Protein AF-A0A0A0ETJ8-F1 (afdb_monomer_lite)

Secondary structure (DSSP, 8-state):
----PPPHHHHHHHHHHHHHHH--SHHHHHHHHHHHHHHHHHHHH-TTS-HHHHHHHHHHHHHHHHHHHHHHHH-S---HHHHHHHHIIIIIS--HHHHHHHHH-HHHHHHHHHHHHHHHHHHT-

Radius of gyration: 15.46 Å; chains: 1; bounding box: 31×24×52 Å

Structure (mmCIF, N/CA/C/O backbone):
data_AF-A0A0A0ETJ8-F1
#
_entry.id   AF-A0A0A0ETJ8-F1
#
loop_
_atom_site.group_PDB
_atom_site.id
_atom_site.type_symbol
_atom_site.label_atom_id
_atom_site.label_alt_id
_atom_site.label_comp_id
_atom_site.label_asym_id
_atom_site.label_entity_id
_atom_site.label_seq_id
_atom_site.pdbx_PDB_ins_code
_atom_site.Cartn_x
_atom_site.Cartn_y
_atom_site.Cartn_z
_atom_site.occupancy
_atom_site.B_iso_or_equiv
_atom_site.auth_seq_id
_atom_site.auth_comp_id
_atom_site.auth_asym_id
_atom_site.auth_atom_id
_atom_site.pdbx_PDB_model_num
ATOM 1 N N . MET A 1 1 ? 12.815 13.905 -27.067 1.00 40.25 1 MET A N 1
ATOM 2 C CA . MET A 1 1 ? 12.578 13.018 -25.910 1.00 40.25 1 MET A CA 1
ATOM 3 C C . MET A 1 1 ? 11.619 11.946 -26.394 1.00 40.25 1 MET A C 1
ATOM 5 O O . MET A 1 1 ? 10.571 12.315 -26.896 1.00 40.25 1 MET A O 1
ATOM 9 N N . ARG A 1 2 ? 12.025 10.670 -26.421 1.00 44.12 2 ARG A N 1
ATOM 10 C CA . ARG A 1 2 ? 11.115 9.572 -26.788 1.00 44.12 2 ARG A CA 1
ATOM 11 C C . ARG A 1 2 ? 10.117 9.427 -25.643 1.00 44.12 2 ARG A C 1
ATOM 13 O O . ARG A 1 2 ? 10.572 9.253 -24.515 1.00 44.12 2 ARG A O 1
ATOM 20 N N . ASP A 1 3 ? 8.820 9.507 -25.930 1.00 49.66 3 ASP A N 1
ATOM 21 C CA . ASP A 1 3 ? 7.798 9.012 -25.009 1.00 49.66 3 ASP A CA 1
ATOM 22 C C . ASP A 1 3 ? 8.147 7.562 -24.696 1.00 49.66 3 ASP A C 1
ATOM 24 O O . ASP A 1 3 ? 8.236 6.710 -25.586 1.00 49.66 3 ASP A O 1
ATOM 28 N N . ARG A 1 4 ? 8.489 7.313 -23.437 1.00 60.16 4 ARG A N 1
ATOM 29 C CA . ARG A 1 4 ? 8.792 5.973 -22.968 1.00 60.16 4 ARG A CA 1
ATOM 30 C C . ARG A 1 4 ? 7.456 5.261 -22.831 1.00 60.16 4 ARG A C 1
ATOM 32 O O . ARG A 1 4 ? 6.638 5.660 -22.009 1.00 60.16 4 ARG A O 1
ATOM 39 N N . MET A 1 5 ? 7.221 4.271 -23.683 1.00 63.97 5 MET A N 1
ATOM 40 C CA . MET A 1 5 ? 6.029 3.441 -23.593 1.00 63.97 5 MET A CA 1
ATOM 41 C C . MET A 1 5 ? 6.151 2.588 -22.331 1.00 63.97 5 MET A C 1
ATOM 43 O O . MET A 1 5 ? 7.135 1.869 -22.172 1.00 63.97 5 MET A O 1
ATOM 47 N N . GLU A 1 6 ? 5.201 2.761 -21.421 1.00 76.44 6 GLU A N 1
ATOM 48 C CA . GLU A 1 6 ? 5.058 1.966 -20.204 1.00 76.44 6 GLU A CA 1
ATOM 49 C C . GLU A 1 6 ? 4.896 0.484 -20.565 1.00 76.44 6 GLU A C 1
ATOM 51 O O . GLU A 1 6 ? 4.178 0.163 -21.516 1.00 76.44 6 GLU A O 1
ATOM 56 N N . SER A 1 7 ? 5.582 -0.404 -19.841 1.00 85.88 7 SER A N 1
ATOM 57 C CA . SER A 1 7 ? 5.368 -1.847 -19.978 1.00 85.88 7 SER A CA 1
ATOM 58 C C . SER A 1 7 ? 3.936 -2.236 -19.600 1.00 85.88 7 SER A C 1
ATOM 60 O O . SER A 1 7 ? 3.330 -1.632 -18.712 1.00 85.88 7 SER A O 1
ATOM 62 N N . ASP A 1 8 ? 3.405 -3.273 -20.254 1.00 89.38 8 ASP A N 1
ATOM 63 C CA . ASP A 1 8 ? 2.070 -3.798 -19.944 1.00 89.38 8 ASP A CA 1
ATOM 64 C C . ASP A 1 8 ? 1.963 -4.215 -18.465 1.00 89.38 8 ASP A C 1
ATOM 66 O O . ASP A 1 8 ? 0.946 -3.942 -17.829 1.00 89.38 8 ASP A O 1
ATOM 70 N N . ASP A 1 9 ? 3.046 -4.745 -17.885 1.00 87.69 9 ASP A N 1
ATOM 71 C CA . ASP A 1 9 ? 3.121 -5.105 -16.464 1.00 87.69 9 ASP A CA 1
ATOM 72 C C . ASP A 1 9 ? 2.998 -3.883 -15.541 1.00 87.69 9 ASP A C 1
ATOM 74 O O . ASP A 1 9 ? 2.258 -3.905 -14.556 1.00 87.69 9 ASP A O 1
ATOM 78 N N . LEU A 1 10 ? 3.704 -2.784 -15.839 1.00 90.75 10 LEU A N 1
ATOM 79 C CA . LEU A 1 10 ? 3.611 -1.567 -15.029 1.00 90.75 10 LEU A CA 1
ATOM 80 C C . LEU A 1 10 ? 2.209 -0.948 -15.122 1.00 90.75 10 LEU A C 1
ATOM 82 O O . LEU A 1 10 ? 1.682 -0.458 -14.117 1.00 90.75 10 LEU A O 1
ATOM 86 N N . LYS A 1 11 ? 1.593 -1.005 -16.305 1.00 92.88 11 LYS A N 1
ATOM 87 C CA . LYS A 1 11 ? 0.212 -0.569 -16.501 1.00 92.88 11 LYS A CA 1
ATOM 88 C C . LYS A 1 11 ? -0.766 -1.424 -15.692 1.00 92.88 11 LYS A C 1
ATOM 90 O O . LYS A 1 11 ? -1.602 -0.863 -14.990 1.00 92.88 11 LYS A O 1
ATOM 95 N N . GLU A 1 12 ? -0.622 -2.748 -15.720 1.00 93.25 12 GLU A N 1
ATOM 96 C CA . GLU A 1 12 ? -1.441 -3.665 -14.920 1.00 93.25 12 GLU A CA 1
ATOM 97 C C . GLU A 1 12 ? -1.308 -3.369 -13.420 1.00 93.25 12 GLU A C 1
ATOM 99 O O . GLU A 1 12 ? -2.309 -3.243 -12.714 1.00 93.25 12 GLU A O 1
ATOM 104 N N . ILE A 1 13 ? -0.079 -3.179 -12.930 1.00 91.31 13 ILE A N 1
ATOM 105 C CA . ILE A 1 13 ? 0.171 -2.814 -11.531 1.00 91.31 13 ILE A CA 1
ATOM 106 C C . ILE A 1 13 ? -0.544 -1.506 -11.180 1.00 91.31 13 ILE A C 1
ATOM 108 O O . ILE A 1 13 ? -1.164 -1.413 -10.116 1.00 91.31 13 ILE A O 1
ATOM 112 N N . ARG A 1 14 ? -0.483 -0.496 -12.060 1.00 94.00 14 ARG A N 1
ATOM 113 C CA . ARG A 1 14 ? -1.202 0.767 -11.856 1.00 94.00 14 ARG A CA 1
ATOM 114 C C . ARG A 1 14 ? -2.702 0.549 -11.754 1.00 94.00 14 ARG A C 1
ATOM 116 O O . ARG A 1 14 ? -3.297 1.004 -10.777 1.00 94.00 14 ARG A O 1
ATOM 123 N N . ASP A 1 15 ? -3.278 -0.159 -12.714 1.00 94.44 15 ASP A N 1
ATOM 124 C CA . ASP A 1 15 ? -4.716 -0.398 -12.785 1.00 94.44 15 ASP A CA 1
ATOM 125 C C . ASP A 1 15 ? -5.217 -1.148 -11.538 1.00 94.44 15 ASP A C 1
ATOM 127 O O . ASP A 1 15 ? -6.220 -0.751 -10.942 1.00 94.44 15 ASP A O 1
ATOM 131 N N . LEU A 1 16 ? -4.480 -2.164 -11.074 1.00 93.25 16 LEU A N 1
ATOM 132 C CA . LEU A 1 16 ? -4.816 -2.927 -9.866 1.00 93.25 16 LEU A CA 1
ATOM 133 C C . LEU A 1 16 ? -4.793 -2.063 -8.602 1.00 93.25 16 LEU A C 1
ATOM 135 O O . LEU A 1 16 ? -5.702 -2.139 -7.770 1.00 93.25 16 LEU A O 1
ATOM 139 N N . PHE A 1 17 ? -3.772 -1.219 -8.442 1.00 92.25 17 PHE A N 1
ATOM 140 C CA . PHE A 1 17 ? -3.726 -0.333 -7.286 1.00 92.25 17 PHE A CA 1
ATOM 141 C C . PHE A 1 17 ? -4.809 0.755 -7.333 1.00 92.25 17 PHE A C 1
ATOM 143 O O . PHE A 1 17 ? -5.415 1.053 -6.302 1.00 92.25 17 PHE A O 1
ATOM 150 N N . GLU A 1 18 ? -5.079 1.335 -8.505 1.00 93.62 18 GLU A N 1
ATOM 151 C CA . GLU A 1 18 ? -6.158 2.313 -8.671 1.00 93.62 18 GLU A CA 1
ATOM 152 C C . GLU A 1 18 ? -7.528 1.696 -8.394 1.00 93.62 18 GLU A C 1
ATOM 154 O O . GLU A 1 18 ? -8.369 2.320 -7.743 1.00 93.62 18 GLU A O 1
ATOM 159 N N . GLN A 1 19 ? -7.755 0.464 -8.853 1.00 92.44 19 GLN A N 1
ATOM 160 C CA . GLN A 1 19 ? -8.966 -0.283 -8.543 1.00 92.44 19 GLN A CA 1
ATOM 161 C C . GLN A 1 19 ? -9.113 -0.447 -7.031 1.00 92.44 19 GLN A C 1
ATOM 163 O O . GLN A 1 19 ? -10.140 -0.066 -6.474 1.00 92.44 19 GLN A O 1
ATOM 168 N N . ALA A 1 20 ? -8.065 -0.921 -6.354 1.00 91.31 20 ALA A N 1
ATOM 169 C CA . ALA A 1 20 ? -8.081 -1.074 -4.907 1.00 91.31 20 ALA A CA 1
ATOM 170 C C . ALA A 1 20 ? -8.349 0.253 -4.174 1.00 91.31 20 ALA A C 1
ATOM 172 O O . ALA A 1 20 ? -8.990 0.277 -3.121 1.00 91.31 20 ALA A O 1
ATOM 173 N N . GLU A 1 21 ? -7.895 1.387 -4.709 1.00 89.94 21 GLU A N 1
ATOM 174 C CA . GLU A 1 21 ? -8.173 2.692 -4.114 1.00 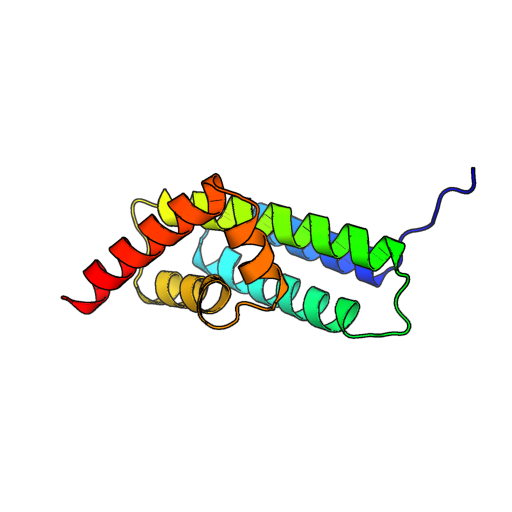89.94 21 GLU A CA 1
ATOM 175 C C . GLU A 1 21 ? -9.650 3.064 -4.144 1.00 89.94 21 GLU A C 1
ATOM 177 O O . GLU A 1 21 ? -10.158 3.586 -3.148 1.00 89.94 21 GLU A O 1
ATOM 182 N N . ARG A 1 22 ? -10.319 2.771 -5.261 1.00 91.50 22 ARG A N 1
ATOM 183 C CA . ARG A 1 22 ? -11.731 3.096 -5.494 1.00 91.50 22 ARG A CA 1
ATOM 184 C C . ARG A 1 22 ? -12.679 2.277 -4.623 1.00 91.50 22 ARG A C 1
ATOM 186 O O . ARG A 1 22 ? -13.798 2.718 -4.391 1.00 91.50 22 ARG A O 1
ATOM 193 N N . GLU A 1 23 ? -12.236 1.127 -4.122 1.00 92.44 23 GLU A N 1
ATOM 194 C CA . GLU A 1 23 ? -13.040 0.306 -3.217 1.00 92.44 23 GLU A CA 1
ATOM 195 C C . GLU A 1 23 ? -13.276 1.025 -1.881 1.00 92.44 23 GLU A C 1
ATOM 197 O O . GLU A 1 23 ? -12.332 1.391 -1.183 1.00 92.44 23 GLU A O 1
ATOM 202 N N . GLU A 1 24 ? -14.531 1.227 -1.489 1.00 87.38 24 GLU A N 1
ATOM 203 C CA . GLU A 1 24 ? -14.873 1.815 -0.183 1.00 87.38 24 GLU A CA 1
ATOM 204 C C . GLU A 1 24 ? -14.953 0.752 0.920 1.00 87.38 24 GLU A C 1
ATOM 206 O O . GLU A 1 24 ? -14.656 1.024 2.088 1.00 87.38 24 GLU A O 1
ATOM 211 N N . ASP A 1 25 ? -15.326 -0.473 0.544 1.00 87.75 25 ASP A N 1
ATOM 212 C CA . ASP A 1 25 ? -15.380 -1.614 1.447 1.00 87.75 25 ASP A CA 1
ATOM 213 C C . ASP A 1 25 ? -13.958 -2.097 1.767 1.00 87.75 25 ASP A C 1
ATOM 215 O O . ASP A 1 25 ? -13.165 -2.429 0.883 1.00 87.75 25 ASP A O 1
ATOM 219 N N . LEU A 1 26 ? -13.622 -2.130 3.058 1.00 85.19 26 LEU A N 1
ATOM 220 C CA . LEU A 1 26 ? -12.278 -2.461 3.526 1.00 85.19 26 LEU A CA 1
ATOM 221 C C . LEU A 1 26 ? -11.912 -3.934 3.311 1.00 85.19 26 LEU A C 1
ATOM 223 O O . LEU A 1 26 ? -10.722 -4.222 3.199 1.00 85.19 26 LEU A O 1
ATOM 227 N N . ASP A 1 27 ? -12.876 -4.850 3.232 1.00 86.94 27 ASP A N 1
ATOM 228 C CA . ASP A 1 27 ? -12.625 -6.258 2.916 1.00 86.94 27 ASP A CA 1
ATOM 229 C C . ASP A 1 27 ? -12.358 -6.447 1.419 1.00 86.94 27 ASP A C 1
ATOM 231 O O . ASP A 1 27 ? -11.399 -7.125 1.038 1.00 86.94 27 ASP A O 1
ATOM 235 N N . VAL A 1 28 ? -13.141 -5.783 0.566 1.00 90.12 28 VAL A N 1
ATOM 236 C CA . VAL A 1 28 ? -12.942 -5.816 -0.894 1.00 90.12 28 VAL A CA 1
ATOM 237 C C . VAL A 1 28 ? -11.631 -5.127 -1.275 1.00 90.12 28 VAL A C 1
ATOM 239 O O . VAL A 1 28 ? -10.819 -5.693 -2.010 1.00 90.12 28 VAL A O 1
ATOM 242 N N . LYS A 1 29 ? -11.353 -3.958 -0.684 1.00 91.62 29 LYS A N 1
ATOM 243 C CA . LYS A 1 29 ? -10.078 -3.243 -0.834 1.00 91.62 29 LYS A CA 1
ATOM 244 C C . LYS A 1 29 ? -8.887 -4.114 -0.436 1.00 91.62 29 LYS A C 1
ATOM 246 O O . LYS A 1 29 ? -7.864 -4.102 -1.116 1.00 91.62 29 LYS A O 1
ATOM 251 N N . LEU A 1 30 ? -9.006 -4.879 0.652 1.00 88.69 30 LEU A N 1
ATOM 252 C CA . LEU A 1 30 ? -7.936 -5.761 1.117 1.00 88.69 30 LEU A CA 1
ATOM 253 C C . LEU A 1 30 ? -7.624 -6.855 0.089 1.00 88.69 30 LEU A C 1
ATOM 255 O O . LEU A 1 30 ? -6.452 -7.168 -0.125 1.00 88.69 30 LEU A O 1
ATOM 259 N N . ALA A 1 31 ? -8.654 -7.445 -0.520 1.00 88.94 31 ALA A N 1
ATOM 260 C CA . ALA A 1 31 ? -8.482 -8.440 -1.573 1.00 88.94 31 ALA A CA 1
ATOM 261 C C . ALA A 1 31 ? -7.793 -7.826 -2.803 1.00 88.94 31 ALA A C 1
ATOM 263 O O . ALA A 1 31 ? -6.752 -8.326 -3.216 1.00 88.94 31 ALA A O 1
ATOM 264 N N . ALA A 1 32 ? -8.280 -6.682 -3.290 1.00 90.69 32 ALA A N 1
ATOM 265 C CA . ALA A 1 32 ? -7.685 -5.991 -4.435 1.00 90.69 32 ALA A CA 1
ATOM 266 C C . ALA A 1 32 ? -6.217 -5.583 -4.188 1.00 90.69 32 ALA A C 1
ATOM 268 O O . ALA A 1 32 ? -5.358 -5.745 -5.054 1.00 90.69 32 ALA A O 1
ATOM 269 N N . LEU A 1 33 ? -5.886 -5.119 -2.976 1.00 90.19 33 LEU A N 1
ATOM 270 C CA . LEU A 1 33 ? -4.503 -4.799 -2.609 1.00 90.19 33 LEU A CA 1
ATOM 271 C C . LEU A 1 33 ? -3.591 -6.027 -2.581 1.00 90.19 33 LEU A C 1
ATOM 273 O O . LEU A 1 33 ? -2.406 -5.900 -2.881 1.00 90.19 33 LEU A O 1
ATOM 277 N N . ARG A 1 34 ? -4.100 -7.207 -2.208 1.00 88.38 34 ARG A N 1
ATOM 278 C CA . ARG A 1 34 ? -3.302 -8.444 -2.239 1.00 88.38 34 ARG A CA 1
ATOM 279 C C . ARG A 1 34 ? -2.881 -8.785 -3.659 1.00 88.38 34 ARG A C 1
ATOM 281 O O . ARG A 1 34 ? -1.712 -9.116 -3.855 1.00 88.38 34 ARG A O 1
ATOM 288 N N . ASP A 1 35 ? -3.798 -8.652 -4.607 1.00 88.94 35 ASP A N 1
ATOM 289 C CA . ASP A 1 35 ? -3.528 -8.916 -6.018 1.00 88.94 35 ASP A CA 1
ATOM 290 C C . ASP A 1 35 ? -2.512 -7.902 -6.558 1.00 88.94 35 ASP A C 1
ATOM 292 O O . ASP A 1 35 ? -1.457 -8.298 -7.052 1.00 88.94 35 ASP A O 1
ATOM 296 N N . ALA A 1 36 ? -2.736 -6.605 -6.311 1.00 90.38 36 ALA A N 1
ATOM 297 C CA . ALA A 1 36 ? -1.813 -5.537 -6.703 1.00 90.38 36 ALA A CA 1
ATOM 298 C C . ALA A 1 36 ? -0.388 -5.744 -6.153 1.00 90.38 36 ALA A C 1
ATOM 300 O O . ALA A 1 36 ? 0.599 -5.636 -6.883 1.00 90.38 36 ALA A O 1
ATOM 301 N N . ILE A 1 37 ? -0.262 -6.084 -4.864 1.00 88.50 37 ILE A N 1
ATOM 302 C CA . ILE A 1 37 ? 1.034 -6.334 -4.216 1.00 88.50 37 ILE A CA 1
ATOM 303 C C . ILE A 1 37 ? 1.696 -7.603 -4.768 1.00 88.50 37 ILE A C 1
ATOM 305 O O . ILE A 1 37 ? 2.920 -7.640 -4.898 1.00 88.50 37 ILE A O 1
ATOM 309 N N . SER A 1 38 ? 0.921 -8.640 -5.093 1.00 87.81 38 SER A N 1
ATOM 310 C CA . SER A 1 38 ? 1.442 -9.882 -5.671 1.00 87.81 38 SER A CA 1
ATOM 311 C C . SER A 1 38 ? 2.014 -9.658 -7.074 1.00 87.81 38 SER A C 1
ATOM 313 O O . SER A 1 38 ? 3.138 -10.090 -7.356 1.00 87.81 38 SER A O 1
ATOM 315 N N . THR A 1 39 ? 1.288 -8.934 -7.929 1.00 89.38 39 THR A N 1
ATOM 316 C CA . THR A 1 39 ? 1.755 -8.558 -9.272 1.00 89.38 39 THR A CA 1
ATOM 317 C C . THR A 1 39 ? 2.992 -7.664 -9.178 1.00 89.38 39 THR A C 1
ATOM 319 O O . THR A 1 39 ? 4.017 -7.960 -9.790 1.00 89.38 39 THR A O 1
ATOM 322 N N . PHE A 1 40 ? 2.971 -6.651 -8.303 1.00 89.75 40 PHE A N 1
ATOM 323 C CA . PHE A 1 40 ? 4.131 -5.799 -8.019 1.00 89.75 40 PHE A CA 1
ATOM 324 C C . PHE A 1 40 ? 5.369 -6.592 -7.567 1.00 89.75 40 PHE A C 1
ATOM 326 O O . PHE A 1 40 ? 6.483 -6.348 -8.039 1.00 89.75 40 PHE A O 1
ATOM 333 N N . ALA A 1 41 ? 5.201 -7.542 -6.644 1.00 86.81 41 ALA A N 1
ATOM 334 C CA . ALA A 1 41 ? 6.307 -8.348 -6.137 1.00 86.81 41 ALA A CA 1
ATOM 335 C C . ALA A 1 41 ? 6.920 -9.222 -7.239 1.00 86.81 41 ALA A C 1
ATOM 337 O O . ALA A 1 41 ? 8.140 -9.345 -7.304 1.00 86.81 41 ALA A O 1
ATOM 338 N N . SER A 1 42 ? 6.084 -9.784 -8.114 1.00 87.62 42 SER A N 1
ATOM 339 C CA . SER A 1 42 ? 6.534 -10.591 -9.253 1.00 87.62 42 SER A CA 1
ATOM 340 C C . SER A 1 42 ? 7.319 -9.736 -10.252 1.00 87.62 42 SER A C 1
ATOM 342 O O . SER A 1 42 ? 8.452 -10.072 -10.586 1.00 87.62 42 SER A O 1
ATOM 344 N N . PHE A 1 43 ? 6.776 -8.574 -10.624 1.00 88.19 43 PHE A N 1
ATOM 345 C CA . PHE A 1 43 ? 7.409 -7.633 -11.550 1.00 88.19 43 PHE A CA 1
ATOM 346 C C . PHE A 1 43 ? 8.755 -7.096 -11.048 1.00 88.19 43 PHE A C 1
ATOM 348 O O . PHE A 1 43 ? 9.719 -6.994 -11.804 1.00 88.19 43 PHE A O 1
ATOM 355 N N . THR A 1 44 ? 8.848 -6.758 -9.759 1.00 86.12 44 THR A N 1
ATOM 356 C CA . THR A 1 44 ? 10.081 -6.198 -9.178 1.00 86.12 44 THR A CA 1
ATOM 357 C C . THR A 1 44 ? 11.139 -7.242 -8.824 1.00 86.12 44 THR A C 1
ATOM 359 O O . THR A 1 44 ? 12.296 -6.872 -8.613 1.00 86.12 44 THR A O 1
ATOM 362 N N . ALA A 1 45 ? 10.764 -8.521 -8.742 1.00 86.06 45 ALA A N 1
ATOM 363 C CA . ALA A 1 45 ? 11.698 -9.630 -8.568 1.00 86.06 45 ALA A CA 1
ATOM 364 C C . ALA A 1 45 ? 12.315 -10.094 -9.896 1.00 86.06 45 ALA A C 1
ATOM 366 O O . ALA A 1 45 ? 13.388 -10.701 -9.885 1.00 86.06 45 ALA A O 1
ATOM 367 N N . ASP A 1 46 ? 11.663 -9.807 -11.024 1.00 86.06 46 ASP A N 1
ATOM 368 C CA . ASP A 1 46 ? 12.186 -10.113 -12.347 1.00 86.06 46 ASP A CA 1
ATOM 369 C C . ASP A 1 46 ? 13.341 -9.165 -12.708 1.00 86.06 46 ASP A C 1
ATOM 371 O O . ASP A 1 46 ? 13.184 -7.953 -12.852 1.00 86.06 46 ASP A O 1
ATOM 375 N N . SER A 1 47 ? 14.542 -9.731 -12.851 1.00 81.44 47 SER A N 1
ATOM 376 C CA . SER A 1 47 ? 15.751 -8.989 -13.214 1.00 81.44 47 SER A CA 1
ATOM 377 C C . SER A 1 47 ? 15.774 -8.528 -14.673 1.00 81.44 47 SER A C 1
ATOM 379 O O . SER A 1 47 ? 16.667 -7.766 -15.045 1.00 81.44 47 SER A O 1
ATOM 381 N N . SER A 1 48 ? 14.853 -9.022 -15.505 1.00 87.00 48 SER A N 1
ATOM 382 C CA . SER A 1 48 ? 14.668 -8.579 -16.889 1.00 87.00 48 SER A CA 1
ATOM 383 C C . SER A 1 48 ? 13.795 -7.326 -17.004 1.00 87.00 48 SER A C 1
ATOM 385 O O . SER A 1 48 ? 13.835 -6.657 -18.039 1.00 87.00 48 SER A O 1
ATOM 387 N N . SER A 1 49 ? 13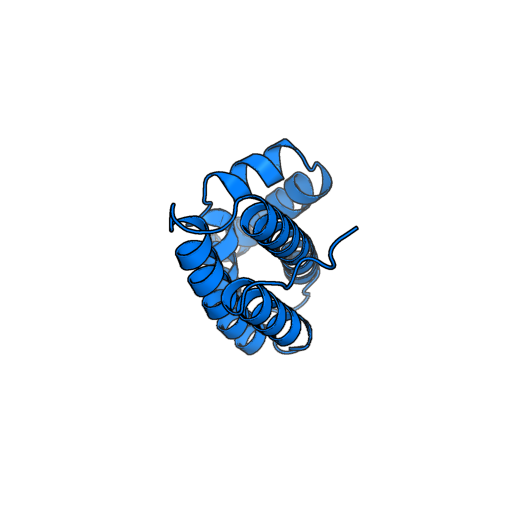.080 -6.964 -15.931 1.00 86.19 49 SER A N 1
ATOM 388 C CA . SER A 1 49 ? 12.266 -5.755 -15.859 1.00 86.19 49 SER A CA 1
ATOM 389 C C . SER A 1 49 ? 13.108 -4.492 -16.004 1.00 86.19 49 SER A C 1
ATOM 391 O O . SER A 1 49 ? 14.208 -4.360 -15.458 1.00 86.19 49 SER A O 1
ATOM 393 N N . ASP A 1 50 ? 12.555 -3.512 -16.711 1.00 90.44 50 ASP A N 1
ATOM 394 C CA . ASP A 1 50 ? 13.206 -2.226 -16.894 1.00 90.44 50 ASP A CA 1
ATOM 395 C C . ASP A 1 50 ? 13.344 -1.464 -15.559 1.00 90.44 50 ASP A C 1
ATOM 397 O O . ASP A 1 50 ? 12.380 -1.266 -14.818 1.00 90.44 50 ASP A O 1
ATOM 401 N N . ALA A 1 51 ? 14.551 -0.969 -15.269 1.00 88.38 51 ALA A N 1
ATOM 402 C CA . ALA A 1 51 ? 14.861 -0.317 -13.995 1.00 88.38 51 ALA A CA 1
ATOM 403 C C . ALA A 1 51 ? 14.041 0.959 -13.720 1.00 88.38 51 ALA A C 1
ATOM 405 O O . ALA A 1 51 ? 13.758 1.273 -12.562 1.00 88.38 51 ALA A O 1
ATOM 406 N N . GLY A 1 52 ? 13.672 1.709 -14.762 1.00 89.69 52 GLY A N 1
ATOM 407 C CA . GLY A 1 52 ? 12.833 2.896 -14.622 1.00 89.69 52 GLY A CA 1
ATOM 408 C C . GLY A 1 52 ? 11.373 2.536 -14.352 1.00 89.69 52 GLY A C 1
ATOM 409 O O . GLY A 1 52 ? 10.752 3.165 -13.499 1.00 89.69 52 GLY A O 1
ATOM 410 N N . ASP A 1 53 ? 10.856 1.479 -14.978 1.00 90.38 53 ASP A N 1
ATOM 411 C CA . ASP A 1 53 ? 9.493 1.007 -14.714 1.00 90.38 53 ASP A CA 1
ATOM 412 C C . ASP A 1 53 ? 9.394 0.403 -13.304 1.00 90.38 53 ASP A C 1
ATOM 414 O O . ASP A 1 53 ? 8.465 0.704 -12.555 1.00 90.38 53 ASP A O 1
ATOM 418 N N . VAL A 1 54 ? 10.421 -0.337 -12.871 1.00 88.94 54 VAL A N 1
ATOM 419 C CA . VAL A 1 54 ? 10.564 -0.817 -11.484 1.00 88.94 54 VAL A CA 1
ATOM 420 C C . VAL A 1 54 ? 10.573 0.342 -10.484 1.00 88.94 54 VAL A C 1
ATOM 422 O O . VAL A 1 54 ? 9.964 0.241 -9.416 1.00 88.94 54 VAL A O 1
ATOM 425 N N . ALA A 1 55 ? 11.246 1.453 -10.797 1.00 89.38 55 ALA A N 1
ATOM 426 C CA . ALA A 1 55 ? 11.248 2.631 -9.932 1.00 89.38 55 ALA A CA 1
ATOM 427 C C . ALA A 1 55 ? 9.854 3.277 -9.832 1.00 89.38 55 ALA A C 1
ATOM 429 O O . ALA A 1 55 ? 9.436 3.658 -8.737 1.00 89.38 55 ALA A O 1
ATOM 430 N N . ILE A 1 56 ? 9.111 3.357 -10.942 1.00 90.75 56 ILE A N 1
ATOM 431 C CA . ILE A 1 56 ? 7.731 3.866 -10.950 1.00 90.75 56 ILE A CA 1
ATOM 432 C C . ILE A 1 56 ? 6.816 2.944 -10.136 1.00 90.75 56 ILE A C 1
ATOM 434 O O . ILE A 1 56 ? 6.086 3.431 -9.273 1.00 90.75 56 ILE A O 1
ATOM 438 N N . ALA A 1 57 ? 6.903 1.627 -10.342 1.00 88.75 57 ALA A N 1
ATOM 439 C CA . ALA A 1 57 ? 6.127 0.640 -9.596 1.00 88.75 57 ALA A CA 1
ATOM 440 C C . ALA A 1 57 ? 6.360 0.757 -8.079 1.00 88.75 57 ALA A C 1
ATOM 442 O O . ALA A 1 57 ? 5.412 0.708 -7.298 1.00 88.75 57 ALA A O 1
ATOM 443 N N . LYS A 1 58 ? 7.615 0.963 -7.654 1.00 88.44 58 LYS A N 1
ATOM 444 C CA . LYS A 1 58 ? 7.978 1.164 -6.239 1.00 88.44 58 LYS A CA 1
ATOM 445 C C . LYS A 1 58 ? 7.350 2.427 -5.656 1.00 88.44 58 LYS A C 1
ATOM 447 O O . LYS A 1 58 ? 6.709 2.366 -4.612 1.00 88.44 58 LYS A O 1
ATOM 452 N N . ASN A 1 59 ? 7.459 3.553 -6.361 1.00 89.06 59 ASN A N 1
ATOM 453 C CA . ASN A 1 59 ? 6.839 4.811 -5.930 1.00 89.06 59 ASN A CA 1
ATOM 454 C C . ASN A 1 59 ? 5.313 4.694 -5.818 1.00 89.06 59 ASN A C 1
ATOM 456 O O . ASN A 1 59 ? 4.701 5.262 -4.908 1.00 89.06 59 ASN A O 1
ATOM 460 N N . LEU A 1 60 ? 4.698 3.953 -6.742 1.00 89.31 60 LEU A N 1
ATOM 461 C CA . LEU A 1 60 ? 3.272 3.681 -6.725 1.00 89.31 60 LEU A CA 1
ATOM 462 C C . LEU A 1 60 ? 2.895 2.860 -5.486 1.00 89.31 60 LEU A C 1
ATOM 464 O O . LEU A 1 60 ? 2.070 3.299 -4.686 1.00 89.31 60 LEU A O 1
ATOM 468 N N . HIS A 1 61 ? 3.563 1.725 -5.280 1.00 88.25 61 HIS A N 1
ATOM 469 C CA . HIS A 1 61 ? 3.384 0.870 -4.110 1.00 88.25 61 HIS A CA 1
ATOM 470 C C . HIS A 1 61 ? 3.545 1.651 -2.793 1.00 88.25 61 HIS A C 1
ATOM 472 O O . HIS A 1 61 ? 2.681 1.564 -1.919 1.00 88.25 61 HIS A O 1
ATOM 478 N N . ASP A 1 62 ? 4.585 2.478 -2.662 1.00 86.56 62 ASP A N 1
ATOM 479 C CA . ASP A 1 62 ? 4.814 3.305 -1.470 1.00 86.56 62 ASP A CA 1
ATOM 480 C C . ASP A 1 62 ? 3.697 4.326 -1.236 1.00 86.56 62 ASP A C 1
ATOM 482 O O . ASP A 1 62 ? 3.264 4.537 -0.099 1.00 86.56 62 ASP A O 1
ATOM 486 N N . THR A 1 63 ? 3.196 4.945 -2.306 1.00 88.19 63 THR A N 1
ATOM 487 C CA . THR A 1 63 ? 2.065 5.879 -2.227 1.00 88.19 63 THR A CA 1
ATOM 488 C C . THR A 1 63 ? 0.823 5.175 -1.689 1.00 88.19 63 THR A C 1
ATOM 490 O O . THR A 1 63 ? 0.173 5.681 -0.767 1.00 88.19 63 THR A O 1
ATOM 493 N N . TYR A 1 64 ? 0.515 3.988 -2.212 1.00 87.62 64 TYR A N 1
ATOM 494 C CA . TYR A 1 64 ? -0.636 3.209 -1.767 1.00 87.62 64 TYR A CA 1
ATOM 495 C C . TYR A 1 64 ? -0.485 2.690 -0.345 1.00 87.62 64 TYR A C 1
ATOM 497 O O . TYR A 1 64 ? -1.441 2.782 0.426 1.00 87.62 64 TYR A O 1
ATOM 505 N N . LEU A 1 65 ? 0.712 2.244 0.044 1.00 84.88 65 LEU A N 1
ATOM 506 C CA . LEU A 1 65 ? 1.002 1.857 1.422 1.00 84.88 65 LEU A CA 1
ATOM 507 C C . LEU A 1 65 ? 0.743 3.005 2.403 1.00 84.88 65 LEU A C 1
ATOM 509 O O . LEU A 1 65 ? 0.044 2.818 3.399 1.00 84.88 65 LEU A O 1
ATOM 513 N N . ARG A 1 66 ? 1.229 4.216 2.108 1.00 84.94 66 ARG A N 1
ATOM 514 C CA . ARG A 1 66 ? 0.973 5.386 2.966 1.00 84.94 66 ARG A CA 1
ATOM 515 C C . ARG A 1 66 ? -0.519 5.677 3.093 1.00 84.94 66 ARG A C 1
ATOM 517 O O . ARG A 1 66 ? -1.016 5.913 4.197 1.00 84.94 66 ARG A O 1
ATOM 524 N N . ARG A 1 67 ? -1.247 5.655 1.972 1.00 86.38 67 ARG A N 1
ATOM 525 C CA . ARG A 1 67 ? -2.693 5.921 1.956 1.00 86.38 67 ARG A CA 1
ATOM 526 C C . ARG A 1 67 ? -3.460 4.878 2.761 1.00 86.38 67 ARG A C 1
ATOM 528 O O . ARG A 1 67 ? -4.244 5.257 3.632 1.00 86.38 67 ARG A O 1
ATOM 535 N N . ILE A 1 68 ? -3.208 3.588 2.533 1.00 85.94 68 ILE A N 1
ATOM 536 C CA . ILE A 1 68 ? -3.956 2.529 3.213 1.00 85.94 68 ILE A CA 1
ATOM 537 C C . ILE A 1 68 ? -3.677 2.511 4.716 1.00 85.94 68 ILE A C 1
ATOM 539 O O . ILE A 1 68 ? -4.611 2.393 5.506 1.00 85.94 68 ILE A O 1
ATOM 543 N N . THR A 1 69 ? -2.432 2.731 5.148 1.00 83.62 69 THR A N 1
ATOM 544 C CA . THR A 1 69 ? -2.109 2.807 6.579 1.00 83.62 69 THR A CA 1
ATOM 545 C C . THR A 1 69 ? -2.820 3.981 7.257 1.00 83.62 69 THR A C 1
ATOM 547 O O . THR A 1 69 ? -3.378 3.807 8.345 1.00 83.62 69 THR A O 1
ATOM 550 N N . LYS A 1 70 ? -2.912 5.151 6.606 1.00 83.75 70 LYS A N 1
ATOM 551 C CA . LYS A 1 70 ? -3.710 6.288 7.112 1.00 83.75 70 LYS A CA 1
ATOM 552 C C . LYS A 1 70 ? -5.212 5.964 7.174 1.00 83.75 70 LYS A C 1
ATOM 554 O O . LYS A 1 70 ? -5.876 6.321 8.149 1.00 83.75 70 LYS A O 1
ATOM 559 N N . GLN A 1 71 ? -5.751 5.248 6.186 1.00 85.50 71 GLN A N 1
ATOM 560 C CA . GLN A 1 71 ? -7.161 4.835 6.172 1.00 85.50 71 GLN A CA 1
ATOM 561 C C . GLN A 1 71 ? -7.481 3.835 7.292 1.00 85.50 71 GLN A C 1
ATOM 563 O O . GLN A 1 71 ? -8.430 4.047 8.045 1.00 85.50 71 GLN A O 1
ATOM 568 N N . ILE A 1 72 ? -6.667 2.788 7.466 1.00 85.19 72 ILE A N 1
ATOM 569 C CA . ILE A 1 72 ? -6.870 1.767 8.508 1.00 85.19 72 ILE A CA 1
ATOM 570 C C . ILE A 1 72 ? -6.776 2.380 9.908 1.00 85.19 72 ILE A C 1
ATOM 572 O O . ILE A 1 72 ? -7.604 2.087 10.772 1.00 85.19 72 ILE A O 1
ATOM 576 N N . THR A 1 73 ? -5.783 3.240 10.150 1.00 81.94 73 THR A N 1
ATOM 577 C CA . THR A 1 73 ? -5.611 3.903 11.456 1.00 81.94 73 THR A CA 1
ATOM 578 C C . THR A 1 73 ? -6.769 4.848 11.780 1.00 81.94 73 THR A C 1
ATOM 580 O O . THR A 1 73 ? -7.151 4.959 12.942 1.00 81.94 73 THR A O 1
ATOM 583 N N . SER A 1 74 ? -7.391 5.450 10.762 1.00 84.00 74 SER A N 1
ATOM 584 C CA . SER A 1 74 ? -8.556 6.334 10.910 1.00 84.00 74 SER A CA 1
ATOM 585 C C . SER A 1 74 ? -9.905 5.591 10.927 1.00 84.00 74 SER A C 1
ATOM 587 O O . SER A 1 74 ? -10.933 6.176 11.279 1.00 84.00 74 SER A O 1
ATOM 589 N N . ALA A 1 75 ? -9.938 4.305 10.558 1.00 82.88 75 ALA A N 1
ATOM 590 C CA . ALA A 1 75 ? -11.170 3.528 10.449 1.00 82.88 75 ALA A CA 1
ATOM 591 C C . ALA A 1 75 ? -11.794 3.250 11.828 1.00 82.88 75 ALA A C 1
ATOM 593 O O . ALA A 1 75 ? -11.300 2.420 12.599 1.00 82.88 75 ALA A O 1
ATOM 594 N N . LYS A 1 76 ? -12.931 3.904 12.115 1.00 74.62 76 LYS A N 1
ATOM 595 C CA . LYS A 1 76 ? -13.672 3.783 13.389 1.00 74.62 76 LYS A CA 1
ATOM 596 C C . LYS A 1 76 ? -14.199 2.375 13.661 1.00 74.62 76 LYS A C 1
ATOM 598 O O . LYS A 1 76 ? -14.306 1.976 14.816 1.00 74.62 76 LYS A O 1
ATOM 603 N N . LYS A 1 77 ? -14.561 1.635 12.611 1.00 74.00 77 LYS A N 1
ATOM 604 C CA . LYS A 1 77 ? -15.085 0.269 12.696 1.00 74.00 77 LYS A CA 1
ATOM 605 C C . LYS A 1 77 ? -14.400 -0.584 11.640 1.00 74.00 77 LYS A C 1
ATOM 607 O O . LYS A 1 77 ? -14.360 -0.209 10.477 1.00 74.00 77 LYS A O 1
ATOM 612 N N . MET A 1 78 ? -13.841 -1.699 12.079 1.00 82.94 78 MET A N 1
ATOM 613 C CA . MET A 1 78 ? -13.206 -2.708 11.242 1.00 82.94 78 MET A CA 1
ATOM 614 C C . MET A 1 78 ? -13.318 -4.022 12.005 1.00 82.94 78 MET A C 1
ATOM 616 O O . MET A 1 78 ? -13.079 -4.035 13.216 1.00 82.94 78 MET A O 1
ATOM 620 N N . ASN A 1 79 ? -13.730 -5.093 11.332 1.00 83.12 79 ASN A N 1
ATOM 621 C CA . ASN A 1 79 ? -13.774 -6.398 11.976 1.00 83.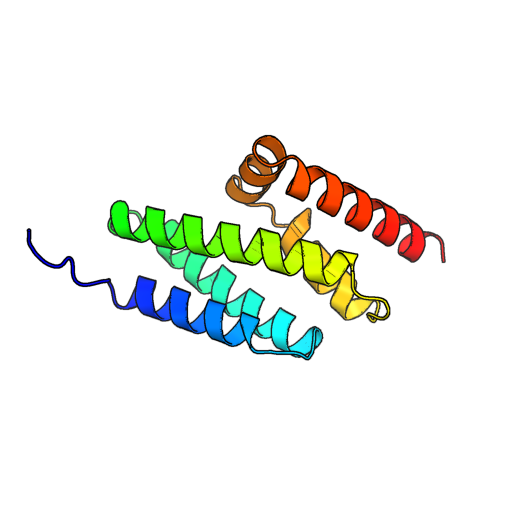12 79 ASN A CA 1
ATOM 622 C C . ASN A 1 79 ? -12.339 -6.930 12.165 1.00 83.12 79 ASN A C 1
ATOM 624 O O . ASN A 1 79 ? -11.409 -6.525 11.461 1.00 83.12 79 ASN A O 1
ATOM 628 N N . SER A 1 80 ? -12.145 -7.822 13.137 1.00 80.88 80 SER A N 1
ATOM 629 C CA . SER A 1 80 ? -10.808 -8.318 13.476 1.00 80.88 80 SER A CA 1
ATOM 630 C C . SER A 1 80 ? -10.138 -9.036 12.300 1.00 80.88 80 SER A C 1
ATOM 632 O O . SER A 1 80 ? -8.933 -8.908 12.124 1.00 80.88 80 SER A O 1
ATOM 634 N N . SER A 1 81 ? -10.904 -9.742 11.461 1.00 83.62 81 SER A N 1
ATOM 635 C CA . SER A 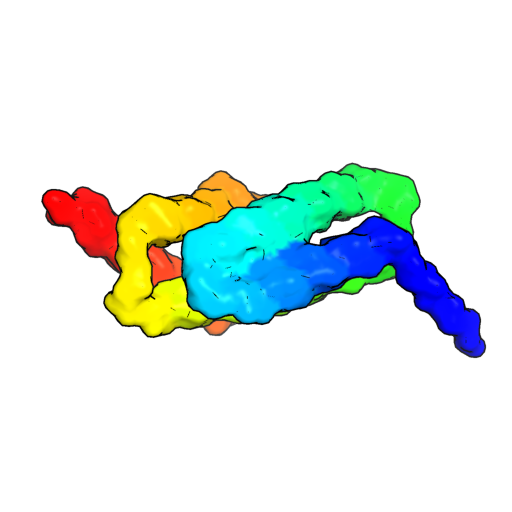1 81 ? -10.376 -10.484 10.307 1.00 83.62 81 S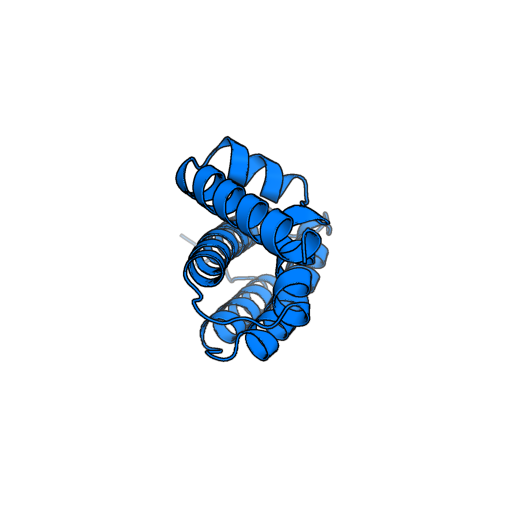ER A CA 1
ATOM 636 C C . SER A 1 81 ? -9.791 -9.549 9.243 1.00 83.62 81 SER A C 1
ATOM 638 O O . SER A 1 81 ? -8.639 -9.719 8.838 1.00 83.62 81 SER A O 1
ATOM 640 N N . THR A 1 82 ? -10.527 -8.497 8.870 1.00 84.50 82 THR A N 1
ATOM 641 C CA . THR A 1 82 ? -10.056 -7.420 7.985 1.00 84.50 82 THR A CA 1
ATOM 642 C C . THR A 1 82 ? -8.794 -6.778 8.546 1.00 84.50 82 THR A C 1
ATOM 644 O O . THR A 1 82 ? -7.804 -6.592 7.838 1.00 84.50 82 THR A O 1
ATOM 647 N N . PHE A 1 8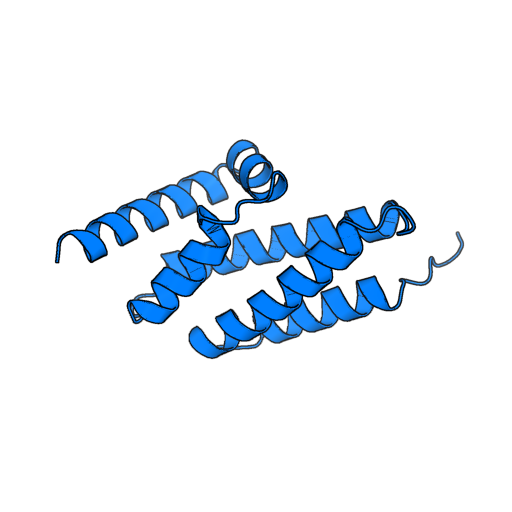3 ? -8.805 -6.474 9.847 1.00 84.25 83 PHE A N 1
ATOM 648 C CA . PHE A 1 83 ? -7.692 -5.826 10.529 1.00 84.25 83 PHE A CA 1
ATOM 649 C C . PHE A 1 83 ? -6.426 -6.688 10.513 1.00 84.25 83 PHE A C 1
ATOM 651 O O . PHE A 1 83 ? -5.363 -6.206 10.122 1.00 84.25 83 PHE A O 1
ATOM 658 N N . TYR A 1 84 ? -6.533 -7.978 10.850 1.00 82.50 84 TYR A N 1
ATOM 659 C CA . TYR A 1 84 ? -5.416 -8.919 10.735 1.00 82.50 84 TYR A CA 1
ATOM 660 C C . TYR A 1 84 ? -4.961 -9.106 9.288 1.00 82.50 84 TYR A C 1
ATOM 662 O O . TYR A 1 84 ? -3.765 -9.242 9.034 1.00 82.50 84 TYR A O 1
ATOM 670 N N . GLY A 1 85 ? -5.884 -9.050 8.330 1.00 84.88 85 GLY A N 1
ATOM 671 C CA . GLY A 1 85 ? -5.568 -9.051 6.910 1.00 84.88 85 GLY A CA 1
ATOM 672 C C . GLY A 1 85 ? -4.648 -7.895 6.521 1.00 84.88 85 GLY A C 1
ATOM 673 O O . GLY A 1 85 ? -3.590 -8.128 5.933 1.00 84.88 85 GLY A O 1
ATOM 674 N N . TYR A 1 86 ? -4.978 -6.674 6.929 1.00 85.31 86 TYR A N 1
ATOM 675 C CA . TYR A 1 86 ? -4.124 -5.509 6.701 1.00 85.31 86 TYR A CA 1
ATOM 676 C C . TYR A 1 86 ? -2.814 -5.554 7.490 1.00 85.31 86 TYR A C 1
ATOM 678 O O . TYR A 1 86 ? -1.763 -5.232 6.943 1.00 85.31 86 TYR A O 1
ATOM 686 N N . LEU A 1 87 ? -2.833 -6.013 8.744 1.00 80.25 87 LEU A N 1
ATOM 687 C CA . LEU A 1 87 ? -1.606 -6.235 9.515 1.00 80.25 87 LEU A CA 1
ATOM 688 C C . LEU A 1 87 ? -0.688 -7.254 8.834 1.00 80.25 87 LEU A C 1
ATOM 690 O O . LEU A 1 87 ? 0.524 -7.079 8.842 1.00 80.25 87 LEU A O 1
ATOM 694 N N . SER A 1 88 ? -1.230 -8.310 8.224 1.00 79.94 88 SER A N 1
ATOM 695 C CA . SER A 1 88 ? -0.425 -9.299 7.496 1.00 79.94 88 SER A CA 1
ATOM 696 C C . SER A 1 88 ? 0.304 -8.687 6.300 1.00 79.94 88 SER A C 1
ATOM 698 O O . SER A 1 88 ? 1.475 -8.999 6.077 1.00 79.94 88 SER A O 1
ATOM 700 N N . LEU A 1 89 ? -0.354 -7.758 5.600 1.00 77.38 89 LEU A N 1
ATOM 701 C CA . LEU A 1 89 ? 0.235 -7.005 4.497 1.00 77.38 89 LEU A CA 1
ATOM 702 C C . LEU A 1 89 ? 1.284 -5.997 4.977 1.00 77.38 89 LEU A C 1
ATOM 704 O O . LEU A 1 89 ? 2.338 -5.884 4.362 1.00 77.38 89 LEU A O 1
ATOM 708 N N . LEU A 1 90 ? 1.011 -5.288 6.076 1.00 74.69 90 LEU A N 1
ATOM 709 C CA . LEU A 1 90 ? 1.835 -4.168 6.540 1.00 74.69 90 LEU A CA 1
ATOM 710 C C . LEU A 1 90 ? 2.975 -4.576 7.491 1.00 74.69 90 LEU A C 1
ATOM 712 O O . LEU A 1 90 ? 4.054 -3.993 7.429 1.00 74.69 90 LEU A O 1
ATOM 716 N N . LEU A 1 91 ? 2.745 -5.544 8.387 1.00 64.56 91 LEU A N 1
ATOM 717 C CA . LEU A 1 91 ? 3.657 -5.900 9.487 1.00 64.56 91 LEU A CA 1
ATOM 718 C C . LEU A 1 91 ? 4.404 -7.218 9.288 1.00 64.56 91 LEU A C 1
ATOM 720 O O . LEU A 1 91 ? 5.534 -7.346 9.755 1.00 64.56 91 LEU A O 1
ATOM 724 N N . PHE A 1 92 ? 3.763 -8.222 8.676 1.00 56.72 92 PHE A N 1
ATOM 725 C CA . PHE A 1 92 ? 4.279 -9.602 8.668 1.00 56.72 92 PHE A CA 1
ATOM 726 C C . PHE A 1 92 ? 4.906 -10.023 7.335 1.00 56.72 92 PHE A C 1
ATOM 728 O O . PHE A 1 92 ? 5.803 -10.864 7.326 1.00 56.72 92 PHE A O 1
ATOM 735 N N . LYS A 1 93 ? 4.537 -9.364 6.231 1.00 57.06 93 LYS A N 1
ATOM 736 C CA . LYS A 1 93 ? 5.321 -9.351 4.988 1.00 57.06 93 LYS A CA 1
ATOM 737 C C . LYS A 1 93 ? 5.955 -7.978 4.713 1.00 57.06 93 LYS A C 1
ATOM 739 O O . LYS A 1 93 ? 5.789 -7.467 3.607 1.00 57.06 93 LYS A O 1
ATOM 744 N N . PRO A 1 94 ? 6.702 -7.359 5.650 1.00 53.28 94 PRO A N 1
ATOM 745 C CA . PRO A 1 94 ? 7.455 -6.176 5.307 1.00 53.28 94 PRO A CA 1
ATOM 746 C C . PRO A 1 94 ? 8.591 -6.668 4.419 1.00 53.28 94 PRO A C 1
ATOM 748 O O . PRO A 1 94 ? 9.614 -7.183 4.887 1.00 53.28 94 PRO A O 1
ATOM 751 N N . ASN A 1 95 ? 8.396 -6.543 3.112 1.00 58.16 95 ASN A N 1
ATOM 752 C CA . ASN A 1 95 ? 9.517 -6.575 2.200 1.00 58.16 95 ASN A CA 1
ATOM 753 C C . ASN A 1 95 ? 10.520 -5.499 2.676 1.00 58.16 95 ASN A C 1
ATOM 755 O O . ASN A 1 95 ? 10.191 -4.575 3.430 1.00 58.16 95 ASN A O 1
ATOM 759 N N . PHE A 1 96 ? 11.785 -5.638 2.290 1.00 59.38 96 PHE A N 1
ATOM 760 C CA . PHE A 1 96 ? 12.836 -4.664 2.614 1.00 59.38 96 PHE A CA 1
ATOM 761 C C . PHE A 1 96 ? 12.387 -3.202 2.384 1.00 59.38 96 PHE A C 1
ATOM 763 O O . PHE A 1 96 ? 12.776 -2.295 3.120 1.00 59.38 96 PHE A O 1
ATOM 770 N N . HIS A 1 97 ? 11.488 -3.007 1.419 1.00 64.38 97 HIS A N 1
ATOM 771 C CA . HIS A 1 97 ? 10.895 -1.737 1.040 1.00 64.38 97 HIS A CA 1
ATOM 772 C C . HIS A 1 97 ? 9.980 -1.129 2.120 1.00 64.38 97 HIS A C 1
ATOM 774 O O . HIS A 1 97 ? 10.178 0.028 2.474 1.00 64.38 97 HIS A O 1
ATOM 780 N N . THR A 1 98 ? 9.070 -1.887 2.747 1.00 66.62 98 THR A N 1
ATOM 781 C CA . THR A 1 98 ? 8.228 -1.374 3.848 1.00 66.62 98 THR A CA 1
ATOM 782 C C . THR A 1 98 ? 9.066 -0.928 5.049 1.00 66.62 98 THR A C 1
ATOM 784 O O . THR A 1 98 ? 8.778 0.099 5.660 1.00 66.62 98 THR A O 1
ATOM 787 N N . LYS A 1 99 ? 10.148 -1.653 5.376 1.00 67.88 99 LYS A N 1
ATOM 788 C CA . LYS A 1 99 ? 11.075 -1.241 6.449 1.00 67.88 99 LYS A CA 1
ATOM 789 C C . LYS A 1 99 ? 11.815 0.051 6.103 1.00 67.88 99 LYS A C 1
ATOM 791 O O . LYS A 1 99 ? 11.957 0.913 6.967 1.00 67.88 99 LYS A O 1
ATOM 796 N N . GLN A 1 100 ? 12.262 0.200 4.855 1.00 70.88 100 GLN A N 1
ATOM 797 C CA . GLN A 1 100 ? 12.838 1.461 4.380 1.00 70.88 100 GLN A CA 1
ATOM 798 C C . GLN A 1 100 ? 11.829 2.606 4.455 1.00 70.88 100 GLN A C 1
ATOM 800 O O . GLN A 1 100 ? 12.183 3.692 4.907 1.00 70.88 100 GLN A O 1
ATOM 805 N N . LEU A 1 101 ? 10.579 2.360 4.062 1.00 72.81 101 LEU A N 1
ATOM 806 C CA . LEU A 1 101 ? 9.524 3.364 4.103 1.00 72.81 101 LEU A CA 1
ATOM 807 C C . LEU A 1 101 ? 9.290 3.861 5.535 1.00 72.81 101 LEU A C 1
ATOM 809 O O . LEU A 1 101 ? 9.279 5.065 5.760 1.00 72.81 101 LEU A O 1
ATOM 813 N N . LEU A 1 102 ? 9.208 2.952 6.512 1.00 72.12 102 LEU A N 1
ATOM 814 C CA . LEU A 1 102 ? 9.070 3.296 7.934 1.00 72.12 102 LEU A CA 1
ATOM 815 C C . LEU A 1 102 ? 10.261 4.087 8.485 1.00 72.12 102 LEU A C 1
ATOM 817 O O . LEU A 1 102 ? 10.080 4.958 9.329 1.00 72.12 102 LEU A O 1
ATOM 821 N N . SER A 1 103 ? 11.476 3.794 8.018 1.00 74.44 103 SER A N 1
ATOM 822 C CA . SER A 1 103 ? 12.679 4.510 8.454 1.00 74.44 103 SER A CA 1
ATOM 823 C C . SER A 1 103 ? 12.802 5.907 7.840 1.00 74.44 103 SER A C 1
ATOM 825 O O . SER A 1 103 ? 13.446 6.768 8.436 1.00 74.44 103 SER A O 1
ATOM 827 N N . ASN A 1 104 ? 12.235 6.121 6.651 1.00 79.88 104 ASN A N 1
ATOM 828 C CA . ASN A 1 104 ? 12.390 7.356 5.880 1.00 79.88 104 ASN A CA 1
ATOM 829 C C . ASN A 1 104 ? 11.166 8.283 5.966 1.00 79.88 104 ASN A C 1
ATOM 831 O O . ASN A 1 104 ? 11.258 9.440 5.561 1.00 79.88 104 ASN A O 1
ATOM 835 N N . ASP A 1 105 ? 10.029 7.790 6.462 1.00 79.69 105 ASP A N 1
ATOM 836 C CA . ASP A 1 105 ? 8.782 8.544 6.580 1.00 79.69 105 ASP A CA 1
ATOM 837 C C . ASP A 1 105 ? 8.269 8.584 8.035 1.00 79.69 105 ASP A C 1
ATOM 839 O O . ASP A 1 105 ? 7.673 7.610 8.509 1.00 79.69 105 ASP A O 1
ATOM 843 N N . PRO A 1 106 ? 8.450 9.717 8.744 1.00 81.38 106 PRO A N 1
ATOM 844 C CA . PRO A 1 106 ? 7.939 9.902 10.100 1.00 81.38 106 PRO A CA 1
ATOM 845 C C . PRO A 1 106 ? 6.419 9.724 10.222 1.00 81.38 106 PRO A C 1
ATOM 847 O O . PRO A 1 106 ? 5.963 9.160 11.216 1.00 81.38 106 PRO A O 1
ATOM 850 N N . ASP A 1 107 ? 5.640 10.137 9.214 1.00 78.38 107 ASP A N 1
ATOM 851 C CA . ASP A 1 107 ? 4.179 9.965 9.213 1.00 78.38 107 ASP A CA 1
ATOM 852 C C . ASP A 1 107 ? 3.808 8.481 9.186 1.00 78.38 107 ASP A C 1
ATOM 854 O O . ASP A 1 107 ? 2.874 8.043 9.861 1.00 78.38 107 ASP A O 1
ATOM 858 N N . MET A 1 108 ? 4.538 7.697 8.388 1.00 78.06 108 MET A N 1
ATOM 859 C CA . MET A 1 108 ? 4.327 6.258 8.291 1.00 78.06 108 MET A CA 1
ATOM 860 C C . MET A 1 108 ? 4.728 5.558 9.587 1.00 78.06 108 MET A C 1
ATOM 862 O O . MET A 1 108 ? 4.030 4.646 10.021 1.00 78.06 108 MET A O 1
ATOM 866 N N . SER A 1 109 ? 5.812 6.003 10.227 1.00 79.94 109 SER A N 1
ATOM 867 C CA . SER A 1 109 ? 6.251 5.491 11.528 1.00 79.94 109 SER A CA 1
ATOM 868 C C . SER A 1 109 ? 5.200 5.721 12.623 1.00 79.94 109 SER A C 1
ATOM 870 O O . SER A 1 109 ? 4.826 4.782 13.327 1.00 79.94 109 SER A O 1
ATOM 872 N N . ASP A 1 110 ? 4.637 6.932 12.716 1.00 83.25 110 ASP A N 1
ATOM 873 C CA . ASP A 1 110 ? 3.555 7.249 13.662 1.00 83.25 110 ASP A CA 1
ATOM 874 C C . ASP A 1 110 ? 2.278 6.444 13.369 1.00 83.25 110 ASP A C 1
ATOM 876 O O . ASP A 1 110 ? 1.679 5.842 14.265 1.00 83.25 110 ASP A O 1
ATOM 880 N N . ALA A 1 111 ? 1.880 6.358 12.096 1.00 79.38 111 ALA A N 1
ATOM 881 C CA . ALA A 1 111 ? 0.718 5.571 11.699 1.00 79.38 111 ALA A CA 1
ATOM 882 C C . ALA A 1 111 ? 0.912 4.073 12.007 1.00 79.38 111 ALA A C 1
ATOM 884 O O . ALA A 1 111 ? -0.016 3.396 12.455 1.00 79.38 111 ALA A O 1
ATOM 885 N N . TYR A 1 112 ? 2.128 3.559 11.838 1.00 77.81 112 TYR A N 1
ATOM 886 C CA . TYR A 1 112 ? 2.490 2.191 12.191 1.00 77.81 112 TYR A CA 1
ATOM 887 C C . TYR A 1 112 ? 2.442 1.951 13.705 1.00 77.81 112 TYR A C 1
ATOM 889 O O . TYR A 1 112 ? 1.914 0.928 14.143 1.00 77.81 112 TYR A O 1
ATOM 897 N N . ALA A 1 113 ? 2.924 2.896 14.517 1.00 81.50 113 ALA A N 1
ATOM 898 C CA . ALA A 1 113 ? 2.835 2.814 15.974 1.00 81.50 113 ALA A CA 1
ATOM 899 C C . ALA A 1 113 ? 1.372 2.747 16.447 1.00 81.50 113 ALA A C 1
ATOM 901 O O . ALA A 1 113 ? 1.008 1.847 17.204 1.00 81.50 113 ALA A O 1
ATOM 902 N N . LYS A 1 114 ? 0.499 3.608 15.910 1.00 83.12 114 LYS A N 1
ATOM 903 C CA . LYS A 1 114 ? -0.952 3.581 16.187 1.00 83.12 114 LYS A CA 1
ATOM 904 C C . LYS A 1 114 ? -1.599 2.260 15.778 1.00 83.12 114 LYS A C 1
ATOM 906 O O . LYS A 1 114 ? -2.472 1.737 16.474 1.00 83.12 114 LYS A O 1
ATOM 911 N N . LEU A 1 115 ? -1.174 1.700 14.645 1.00 80.81 115 LEU A N 1
ATOM 912 C CA . LEU A 1 115 ? -1.646 0.398 14.184 1.00 80.81 115 LEU A CA 1
ATOM 913 C C . LEU A 1 115 ? -1.231 -0.722 15.154 1.00 80.81 115 LEU A C 1
ATOM 915 O O . LEU A 1 115 ? -2.039 -1.600 15.465 1.00 80.81 115 LEU A O 1
ATOM 919 N N . TRP A 1 116 ? -0.003 -0.661 15.674 1.00 79.62 116 TRP A N 1
ATOM 920 C CA . TRP A 1 116 ? 0.510 -1.597 16.673 1.00 79.62 116 TRP A CA 1
ATOM 921 C C . TRP A 1 116 ? -0.227 -1.494 18.014 1.00 79.62 116 TRP A C 1
ATOM 923 O O . TRP A 1 116 ? -0.614 -2.515 18.583 1.00 79.62 116 TRP A O 1
ATOM 933 N N . GLU A 1 117 ? -0.496 -0.282 18.500 1.00 82.94 117 GLU A N 1
ATOM 934 C CA . GLU A 1 117 ? -1.298 -0.056 19.710 1.00 82.94 117 GLU A CA 1
ATOM 935 C C . GLU A 1 117 ? -2.703 -0.651 19.577 1.00 82.94 117 GLU A C 1
ATOM 937 O O . GLU A 1 117 ? -3.178 -1.361 20.468 1.00 82.94 117 GLU A O 1
ATOM 942 N N . ARG A 1 118 ? -3.349 -0.440 18.423 1.00 80.25 118 ARG A N 1
ATOM 943 C CA . ARG A 1 118 ? -4.661 -1.025 18.124 1.00 80.25 118 ARG A CA 1
ATOM 944 C C . ARG A 1 118 ? -4.617 -2.556 18.117 1.00 80.25 118 ARG A C 1
ATOM 946 O O . ARG A 1 118 ? -5.531 -3.183 18.648 1.00 80.25 118 ARG A O 1
ATOM 953 N N . TYR A 1 119 ? -3.556 -3.163 17.578 1.00 78.81 119 TYR A N 1
ATOM 954 C CA . TYR A 1 119 ? -3.342 -4.615 17.634 1.00 78.81 119 TYR A CA 1
ATOM 955 C C . TYR A 1 119 ? -3.222 -5.135 19.067 1.00 78.81 119 TYR A C 1
ATOM 957 O O . TYR A 1 119 ? -3.885 -6.109 19.418 1.00 78.81 119 TYR A O 1
ATOM 965 N N . GLN A 1 120 ? -2.447 -4.459 19.918 1.00 79.31 120 GLN A N 1
ATOM 966 C CA . GLN A 1 120 ? -2.344 -4.820 21.335 1.00 79.31 120 GLN A CA 1
ATOM 967 C C . GLN A 1 120 ? -3.707 -4.748 22.041 1.00 79.31 120 GLN A C 1
ATOM 969 O O . GLN A 1 120 ? -3.996 -5.586 22.892 1.00 79.31 120 GLN A O 1
ATOM 974 N N . GLY A 1 121 ? -4.562 -3.793 21.661 1.00 76.06 121 GLY A N 1
ATOM 975 C CA . GLY A 1 121 ? -5.944 -3.710 22.139 1.00 76.06 121 GLY A CA 1
ATOM 976 C C . GLY A 1 121 ? -6.810 -4.910 21.735 1.00 76.06 121 GLY A C 1
ATOM 977 O O . GLY A 1 121 ? -7.567 -5.405 22.562 1.00 76.06 121 GLY A O 1
ATOM 978 N N . PHE A 1 122 ? -6.668 -5.414 20.505 1.00 72.31 122 PHE A N 1
ATOM 979 C CA . PHE A 1 122 ? -7.395 -6.602 20.032 1.00 72.31 122 PHE A CA 1
ATOM 980 C C . PHE A 1 122 ? -6.940 -7.907 20.695 1.00 72.31 122 PHE A C 1
ATOM 982 O O . PHE A 1 122 ? -7.763 -8.787 20.900 1.00 72.31 122 PHE A O 1
ATOM 989 N N . VAL A 1 123 ? -5.651 -8.044 21.019 1.00 68.88 123 VAL A N 1
ATOM 990 C CA . VAL A 1 123 ? -5.085 -9.272 21.620 1.00 68.88 123 VAL A CA 1
ATOM 991 C C . VAL A 1 123 ? -5.360 -9.372 23.129 1.00 68.88 123 VAL A C 1
ATOM 993 O O . VAL A 1 123 ? -5.272 -10.454 23.700 1.00 68.88 123 VAL A O 1
ATOM 996 N N . ARG A 1 124 ? -5.669 -8.253 23.794 1.00 62.75 124 ARG A N 1
ATOM 997 C CA . ARG A 1 124 ? -5.976 -8.206 25.237 1.00 62.75 124 ARG A CA 1
ATOM 998 C C . ARG A 1 124 ? -7.454 -8.456 25.575 1.00 62.75 124 ARG A C 1
ATOM 1000 O O . ARG A 1 124 ? -7.790 -8.426 26.758 1.00 62.75 124 ARG A O 1
ATOM 1007 N N . LEU A 1 125 ? -8.305 -8.655 24.567 1.00 53.56 125 LEU A N 1
ATOM 1008 C CA . LEU A 1 125 ? -9.716 -9.040 24.694 1.00 53.56 125 LEU A CA 1
ATOM 1009 C C . LEU A 1 125 ? -9.865 -10.556 24.544 1.00 53.56 125 LEU A C 1
ATOM 1011 O O . LEU A 1 125 ? -10.723 -11.112 25.262 1.00 53.56 125 LEU A O 1
#

pLDDT: mean 81.51, std 10.92, range [40.25, 94.44]

Sequence (125 aa):
MRDRMESDDLKEIRDLFEQAEREEDLDVKLAALRDAISTFASFTADSSSDAGDVAIAKNLHDTYLRRITKQITSAKKMNSSTFYGYLSLLLFKPNFHTKQLLSNDPDMSDAYAKLWERYQGFVRL

Organism: NCBI:txid1385517

Foldseek 3Di:
DDPDDADPLLVVLVVLLVVLVPDPDLQVSLVSVVVSVVSLVVQLVDPVHDPVSNVVSLVSNLVSLLVVLVVLLPDPDDDPVSLVSVCCVQPVPPDPSSVVSCVVDVSSVVSVVSSVVVVVVVVVD